Protein AF-A0A519SDZ4-F1 (afdb_monomer_lite)

Structure (mmCIF, N/CA/C/O backbone):
data_AF-A0A519SDZ4-F1
#
_entry.id   AF-A0A519SDZ4-F1
#
loop_
_atom_site.group_PDB
_atom_site.id
_atom_site.type_symbol
_atom_site.label_atom_id
_atom_site.label_alt_id
_atom_site.label_comp_id
_atom_site.label_asym_id
_atom_site.label_entity_id
_atom_site.label_seq_id
_atom_site.pdbx_PDB_ins_code
_atom_site.Cartn_x
_atom_site.Cartn_y
_atom_site.Cartn_z
_atom_site.occupancy
_atom_site.B_iso_or_equiv
_atom_site.auth_seq_id
_atom_site.auth_comp_id
_atom_site.auth_asym_id
_atom_site.auth_atom_id
_atom_site.pdbx_PDB_model_num
ATOM 1 N N . MET A 1 1 ? -27.464 60.413 14.865 1.00 46.25 1 MET A N 1
ATOM 2 C CA . MET A 1 1 ? -26.965 59.022 14.779 1.00 46.25 1 MET A CA 1
ATOM 3 C C . MET A 1 1 ? -25.864 58.866 15.819 1.00 46.25 1 MET A C 1
ATOM 5 O O . MET A 1 1 ? -24.982 59.711 15.874 1.00 46.25 1 MET A O 1
ATOM 9 N N . ARG A 1 2 ? -26.044 57.923 16.750 1.00 45.88 2 ARG A N 1
ATOM 10 C CA . ARG A 1 2 ? -25.374 57.853 18.060 1.00 45.88 2 ARG A CA 1
ATOM 11 C C . ARG A 1 2 ? -24.016 57.151 17.938 1.00 45.88 2 ARG A C 1
ATOM 13 O O . ARG A 1 2 ? -23.969 56.011 17.494 1.00 45.88 2 ARG A O 1
ATOM 20 N N . PHE A 1 3 ? -22.953 57.829 18.365 1.00 43.94 3 PHE A N 1
ATOM 21 C CA . PHE A 1 3 ? -21.648 57.239 18.655 1.00 43.94 3 PHE A CA 1
ATOM 22 C C . PHE A 1 3 ? -21.697 56.633 20.061 1.00 43.94 3 PHE A C 1
ATOM 24 O O . PHE A 1 3 ? -21.818 57.368 21.041 1.00 43.94 3 PHE A O 1
ATOM 31 N N . SER A 1 4 ? -21.623 55.306 20.166 1.00 58.94 4 SER A N 1
ATOM 32 C CA . SER A 1 4 ? -21.352 54.633 21.437 1.00 58.94 4 SER A CA 1
ATOM 33 C C . SER A 1 4 ? -19.846 54.449 21.588 1.00 58.94 4 SER A C 1
ATOM 35 O O . SER A 1 4 ? -19.250 53.565 20.981 1.00 58.94 4 SER A O 1
ATOM 37 N N . LEU A 1 5 ? -19.257 55.312 22.418 1.00 54.09 5 LEU A N 1
ATOM 38 C CA . LEU A 1 5 ? -18.118 54.965 23.261 1.00 54.09 5 LEU A CA 1
ATOM 39 C C . LEU A 1 5 ? -18.528 53.823 24.204 1.00 54.09 5 LEU A C 1
ATOM 41 O O . LEU A 1 5 ? -19.688 53.780 24.599 1.00 54.09 5 LEU A O 1
ATOM 45 N N . LEU A 1 6 ? -17.584 52.956 24.573 1.00 52.31 6 LEU A N 1
ATOM 46 C CA . LEU A 1 6 ? -17.356 52.369 25.908 1.00 52.31 6 LEU A CA 1
ATOM 47 C C . LEU A 1 6 ? -16.172 51.391 25.729 1.00 52.31 6 LEU A C 1
ATOM 49 O O . LEU A 1 6 ? -16.251 50.495 24.898 1.00 52.31 6 LEU A O 1
ATOM 53 N N . SER A 1 7 ? -14.988 51.710 26.268 1.00 45.44 7 SER A N 1
ATOM 54 C CA . SER A 1 7 ? -14.426 51.080 27.486 1.00 45.44 7 SER A CA 1
ATOM 55 C C . SER A 1 7 ? -14.004 49.619 27.212 1.00 45.44 7 SER A C 1
ATOM 57 O O . SER A 1 7 ? -14.781 48.842 26.687 1.00 45.44 7 SER A O 1
ATOM 59 N N . LEU A 1 8 ? -12.788 49.140 27.461 1.00 51.31 8 LEU A N 1
ATOM 60 C CA . LEU A 1 8 ? -12.035 49.079 28.715 1.00 51.31 8 LEU A CA 1
ATOM 61 C C . LEU A 1 8 ? -10.555 48.853 28.329 1.00 51.31 8 LEU A C 1
ATOM 63 O O . LEU A 1 8 ? -10.216 47.875 27.671 1.00 51.31 8 LEU A O 1
ATOM 67 N N . THR A 1 9 ? -9.679 49.838 28.477 1.00 50.75 9 THR A N 1
ATOM 68 C CA . THR A 1 9 ? -8.690 49.952 29.565 1.00 50.75 9 THR A CA 1
ATOM 69 C C . THR A 1 9 ? -8.495 48.717 30.469 1.00 50.75 9 THR A C 1
ATOM 71 O O . THR A 1 9 ? -9.415 48.197 31.086 1.00 50.75 9 THR A O 1
ATOM 74 N N . THR A 1 10 ? -7.225 48.327 30.586 1.00 47.94 10 THR A N 1
ATOM 75 C CA . THR A 1 10 ? -6.594 47.851 31.823 1.00 47.94 10 THR A CA 1
ATOM 76 C C . THR A 1 10 ? -7.103 46.539 32.429 1.00 47.94 10 THR A C 1
ATOM 78 O O . THR A 1 10 ? -8.046 46.486 33.209 1.00 47.94 10 THR A O 1
ATOM 81 N N . SER A 1 11 ? -6.326 45.478 32.237 1.00 51.16 11 SER A N 1
ATOM 82 C CA . SER A 1 11 ? -6.109 44.496 33.304 1.00 51.16 11 SER A CA 1
ATOM 83 C C . SER A 1 11 ? -4.631 44.154 33.341 1.00 51.16 11 SER A C 1
ATOM 85 O O . SER A 1 11 ? -4.134 43.252 32.675 1.00 51.16 11 SER A O 1
ATOM 87 N N . ALA A 1 12 ? -3.927 44.990 34.095 1.00 45.88 12 ALA A N 1
ATOM 88 C CA . ALA A 1 12 ? -2.626 44.679 34.631 1.00 45.88 12 ALA A CA 1
ATOM 89 C C . ALA A 1 12 ? -2.735 43.492 35.608 1.00 45.88 12 ALA A C 1
ATOM 91 O O . ALA A 1 12 ? -3.755 43.302 36.266 1.00 45.88 12 ALA A O 1
ATOM 92 N N . LEU A 1 13 ? -1.606 42.810 35.781 1.00 53.00 13 LEU A N 1
ATOM 93 C CA . LEU A 1 13 ? -1.158 42.31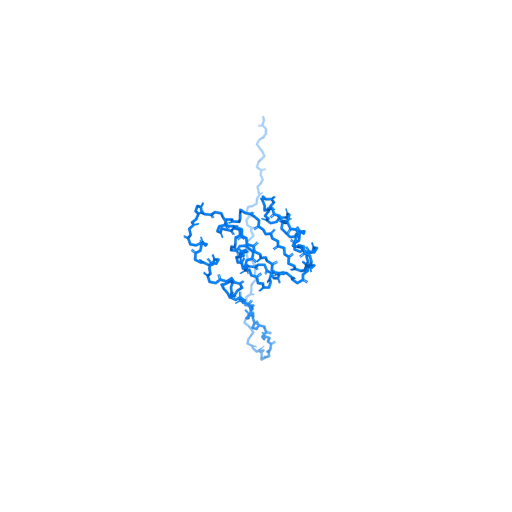9 37.082 1.00 53.00 13 LEU A CA 1
ATOM 94 C C . LEU A 1 13 ? -1.927 41.133 37.692 1.00 53.00 13 LEU A C 1
ATOM 96 O O . LEU A 1 13 ? -2.794 41.276 38.549 1.00 53.00 13 LEU A O 1
ATOM 100 N N . SER A 1 14 ? -1.506 39.925 37.328 1.00 46.91 14 SER A N 1
ATOM 101 C CA . SER A 1 14 ? -1.729 38.686 38.086 1.00 46.91 14 SER A CA 1
ATOM 102 C C . SER A 1 14 ? -0.781 37.626 37.514 1.00 46.91 14 SER A C 1
ATOM 104 O O . SER A 1 14 ? -0.832 37.370 36.324 1.00 46.91 14 SER A O 1
ATOM 106 N N . ARG A 1 15 ? 0.139 36.976 38.225 1.00 52.91 15 ARG A N 1
ATOM 107 C CA . ARG A 1 15 ? 0.387 36.818 39.657 1.00 52.91 15 ARG A CA 1
ATOM 108 C C . ARG A 1 15 ? 1.881 36.531 39.842 1.00 52.91 15 ARG A C 1
ATOM 110 O O . ARG A 1 15 ? 2.467 35.774 39.081 1.00 52.91 15 ARG A O 1
ATOM 117 N N . ALA A 1 16 ? 2.445 37.175 40.857 1.00 44.72 16 ALA A N 1
ATOM 118 C CA . ALA A 1 16 ? 3.321 36.599 41.870 1.00 44.72 16 ALA A CA 1
ATOM 119 C C . ALA A 1 16 ? 4.093 35.310 41.514 1.00 44.72 16 ALA A C 1
ATOM 121 O O . ALA A 1 16 ? 3.518 34.238 41.358 1.00 44.72 16 ALA A O 1
ATOM 122 N N . ALA A 1 17 ? 5.418 35.448 41.512 1.00 46.47 17 ALA A N 1
ATOM 123 C CA . ALA A 1 17 ? 6.336 34.646 42.315 1.00 46.47 17 ALA A CA 1
ATOM 124 C C . ALA A 1 17 ? 5.821 33.280 42.803 1.00 46.47 17 ALA A C 1
ATOM 126 O O . ALA A 1 17 ? 5.025 33.208 43.738 1.00 46.47 17 ALA A O 1
ATOM 127 N N . GLN A 1 18 ? 6.424 32.207 42.297 1.00 51.53 18 GLN A N 1
ATOM 128 C CA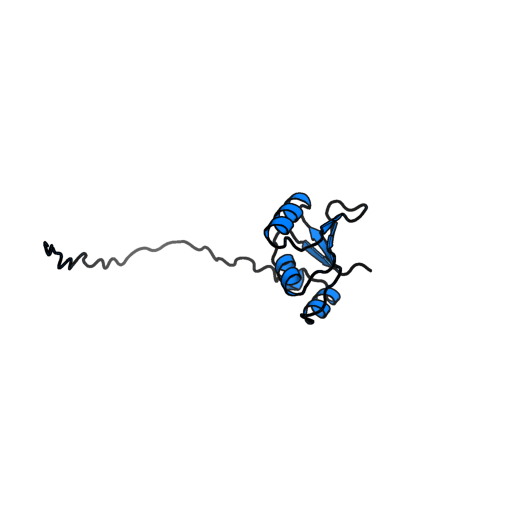 . GLN A 1 18 ? 6.633 31.016 43.113 1.00 51.53 18 GLN A CA 1
ATOM 129 C C . GLN A 1 18 ? 7.939 30.333 42.713 1.00 51.53 18 GLN A C 1
ATOM 131 O O . GLN A 1 18 ? 8.004 29.447 41.868 1.00 51.53 18 GLN A O 1
ATOM 136 N N . LEU A 1 19 ? 9.004 30.818 43.353 1.00 48.47 19 LEU A N 1
ATOM 137 C CA . LEU A 1 19 ? 10.197 30.041 43.643 1.00 48.47 19 LEU A CA 1
ATOM 138 C C . LEU A 1 19 ? 9.782 28.936 44.621 1.00 48.47 19 LEU A C 1
ATOM 140 O O . LEU A 1 19 ? 9.405 29.228 45.753 1.00 48.47 19 LEU A O 1
ATOM 144 N N . ALA A 1 20 ? 9.861 27.684 44.194 1.00 46.38 20 ALA A N 1
ATOM 145 C CA . ALA A 1 20 ? 9.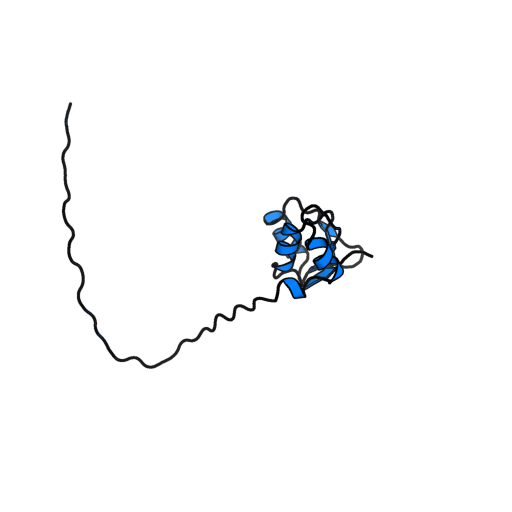895 26.546 45.098 1.00 46.38 20 ALA A CA 1
ATOM 146 C C . ALA A 1 20 ? 10.898 25.539 44.539 1.00 46.38 20 ALA A C 1
ATOM 148 O O . ALA A 1 20 ? 10.632 24.802 43.593 1.00 46.38 20 ALA A O 1
ATOM 149 N N . ALA A 1 21 ? 12.093 25.583 45.116 1.00 47.72 21 ALA A N 1
ATOM 150 C CA . ALA A 1 21 ? 13.022 24.474 45.095 1.00 47.72 21 ALA A CA 1
ATOM 151 C C . ALA A 1 21 ? 12.376 23.246 45.759 1.00 47.72 21 ALA A C 1
ATOM 153 O O . ALA A 1 21 ? 11.653 23.384 46.745 1.00 47.72 21 ALA A O 1
ATOM 154 N N . GLY A 1 22 ? 12.716 22.057 45.265 1.00 49.28 22 GLY A N 1
ATOM 155 C CA . GLY A 1 22 ? 12.482 20.793 45.964 1.00 49.28 22 GLY A CA 1
ATOM 156 C C . GLY A 1 22 ? 11.476 19.887 45.266 1.00 49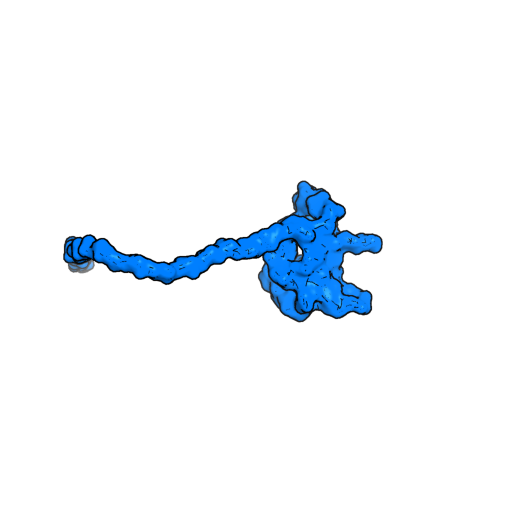.28 22 GLY A C 1
ATOM 157 O O . GLY A 1 22 ? 10.280 20.144 45.273 1.00 49.28 22 GLY A O 1
ATOM 158 N N . GLY A 1 23 ? 11.966 18.788 44.696 1.00 45.41 23 GLY A N 1
ATOM 159 C CA . GLY A 1 23 ? 11.090 17.769 44.128 1.00 45.41 23 GLY A CA 1
ATOM 160 C C . GLY A 1 23 ? 11.825 16.785 43.242 1.00 45.41 23 GLY A C 1
ATOM 161 O O . GLY A 1 23 ? 11.672 16.793 42.028 1.00 45.41 23 GLY A O 1
ATOM 162 N N . LEU A 1 24 ? 12.652 15.958 43.870 1.00 50.16 24 LEU A N 1
ATOM 163 C CA . LEU A 1 24 ? 13.122 14.692 43.325 1.00 50.16 24 LEU A CA 1
ATOM 164 C C . LEU A 1 24 ? 11.928 13.877 42.782 1.00 50.16 24 LEU A C 1
ATOM 166 O O . LEU A 1 24 ? 10.871 13.882 43.407 1.00 50.16 24 LEU A O 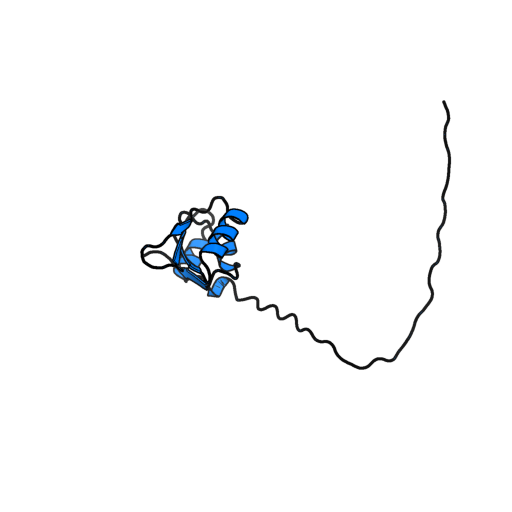1
ATOM 170 N N . LEU A 1 25 ? 12.190 13.098 41.724 1.00 48.41 25 LEU A N 1
ATOM 171 C CA . LEU A 1 25 ? 11.466 11.902 41.256 1.00 48.41 25 LEU A CA 1
ATOM 172 C C . LEU A 1 25 ? 10.614 12.026 39.974 1.00 48.41 25 LEU A C 1
ATOM 174 O O . LEU A 1 25 ? 9.524 12.579 39.952 1.00 48.41 25 LEU A O 1
ATOM 178 N N . LEU A 1 26 ? 11.112 11.296 38.966 1.00 52.03 26 LEU A N 1
ATOM 179 C CA . LEU A 1 26 ? 10.362 10.344 38.137 1.00 52.03 26 LEU A CA 1
ATOM 180 C C . LEU A 1 26 ? 9.291 10.905 37.190 1.00 52.03 26 LEU A C 1
ATOM 182 O O . LEU A 1 26 ? 8.132 11.018 37.560 1.00 52.03 26 LEU A O 1
ATOM 186 N N . ALA A 1 27 ? 9.649 11.044 35.909 1.00 49.44 27 ALA A N 1
ATOM 187 C CA . ALA A 1 27 ? 8.839 10.488 34.816 1.00 49.44 27 ALA A CA 1
ATOM 188 C C . ALA A 1 27 ? 9.577 10.604 33.472 1.00 49.44 27 ALA A C 1
ATOM 190 O O . ALA A 1 27 ? 9.484 11.612 32.774 1.00 49.44 27 ALA A O 1
ATOM 191 N N . LEU A 1 28 ? 10.260 9.528 33.067 1.00 57.72 28 LEU A N 1
ATOM 192 C CA . LEU A 1 28 ? 10.366 9.231 31.639 1.00 57.72 28 LEU A CA 1
ATOM 193 C C . LEU A 1 28 ? 8.929 9.070 31.104 1.00 57.72 28 LEU A C 1
ATOM 195 O O . LEU A 1 28 ? 8.109 8.397 31.728 1.00 57.72 28 LEU A O 1
ATOM 199 N N . PRO A 1 29 ? 8.641 9.600 29.911 1.00 50.28 29 PRO A N 1
ATOM 200 C CA . PRO A 1 29 ? 8.627 8.661 28.812 1.00 50.28 29 PRO A CA 1
ATOM 201 C C . PRO A 1 29 ? 9.566 9.153 27.728 1.00 50.28 29 PRO A C 1
ATOM 203 O O . PRO A 1 29 ? 9.339 10.163 27.060 1.00 50.28 29 PRO A O 1
ATOM 206 N N . LEU A 1 30 ? 10.617 8.363 27.545 1.00 49.75 30 LEU A N 1
ATOM 207 C CA . LEU A 1 30 ? 11.343 8.244 26.302 1.00 49.75 30 LEU A CA 1
ATOM 208 C C . LEU A 1 30 ? 10.304 8.045 25.189 1.00 49.75 30 LEU A C 1
ATOM 210 O O . LEU A 1 30 ? 9.881 6.928 24.905 1.00 49.75 30 LEU A O 1
ATOM 214 N N . ARG A 1 31 ? 9.862 9.129 24.547 1.00 48.56 31 ARG A N 1
ATOM 215 C CA . ARG A 1 31 ? 9.171 9.062 23.259 1.00 48.56 31 ARG A CA 1
ATOM 216 C C . ARG A 1 31 ? 10.214 8.761 22.186 1.00 48.56 31 ARG A C 1
ATOM 218 O O . ARG A 1 31 ? 10.333 9.483 21.205 1.00 48.56 31 ARG A O 1
ATOM 225 N N . ALA A 1 32 ? 10.938 7.654 22.357 1.00 45.28 32 ALA A N 1
ATOM 226 C CA . ALA A 1 32 ? 11.445 6.883 21.240 1.00 45.28 32 ALA A CA 1
ATOM 227 C C . ALA A 1 32 ? 10.211 6.273 20.568 1.00 45.28 32 ALA A C 1
ATOM 229 O O . ALA A 1 32 ? 9.938 5.080 20.669 1.00 45.28 32 ALA A O 1
ATOM 230 N N . GLN A 1 33 ? 9.398 7.141 19.954 1.00 48.41 33 GLN A N 1
ATOM 231 C CA . GLN A 1 33 ? 8.451 6.711 18.955 1.00 48.41 33 GLN A CA 1
ATOM 232 C C . GLN A 1 33 ? 9.315 6.036 17.919 1.00 48.41 33 GLN A C 1
ATOM 234 O O . GLN A 1 33 ? 10.174 6.663 17.302 1.00 48.41 33 GLN A O 1
ATOM 239 N N . THR A 1 34 ? 9.162 4.724 17.876 1.00 45.59 34 THR A N 1
ATOM 240 C CA . THR A 1 34 ? 9.774 3.817 16.937 1.00 45.59 34 THR A CA 1
ATOM 241 C C . THR A 1 34 ? 9.441 4.368 15.562 1.00 45.59 34 THR A C 1
ATOM 243 O O . THR A 1 34 ? 8.383 4.090 15.004 1.00 45.59 34 THR A O 1
ATOM 246 N N . GLN A 1 35 ? 10.315 5.226 15.039 1.00 46.97 35 GLN A N 1
ATOM 247 C CA . GLN A 1 35 ? 10.343 5.579 13.639 1.00 46.97 35 GLN A CA 1
ATOM 248 C C . GLN A 1 35 ? 10.811 4.302 12.961 1.00 46.97 35 GLN A C 1
ATOM 250 O O . GLN A 1 35 ? 11.993 4.137 12.672 1.00 46.97 35 GLN A O 1
ATOM 255 N N . VAL A 1 36 ? 9.882 3.345 12.842 1.00 50.12 36 VAL A N 1
ATOM 256 C CA . VAL A 1 36 ? 10.017 2.170 11.997 1.00 50.12 36 VAL A CA 1
ATOM 257 C C . VAL A 1 36 ? 10.450 2.755 10.676 1.00 50.12 36 VAL A C 1
ATOM 259 O O . VAL A 1 36 ? 9.714 3.540 10.077 1.00 50.12 36 VAL A O 1
ATOM 262 N N . HIS A 1 37 ? 11.715 2.516 10.352 1.00 53.19 37 HIS A N 1
ATOM 263 C CA . HIS A 1 37 ? 12.411 3.189 9.282 1.00 53.19 37 HIS A CA 1
ATOM 264 C C . HIS A 1 37 ? 11.568 2.953 8.033 1.00 53.19 37 HIS A C 1
ATOM 266 O O . HIS A 1 37 ? 11.434 1.823 7.578 1.00 53.19 37 HIS A O 1
ATOM 272 N N . VAL A 1 38 ? 10.893 3.998 7.551 1.00 55.88 38 VAL A N 1
ATOM 273 C CA . VAL A 1 38 ? 9.893 3.903 6.475 1.00 55.88 38 VAL A CA 1
ATOM 274 C C . VAL A 1 38 ? 10.505 3.218 5.244 1.00 55.88 38 VAL A C 1
ATOM 276 O O . VAL A 1 38 ? 9.828 2.494 4.526 1.00 55.88 38 VAL A O 1
ATOM 279 N N . ALA A 1 39 ? 11.818 3.363 5.059 1.00 59.06 39 ALA A N 1
ATOM 280 C CA . ALA A 1 39 ? 12.569 2.717 3.993 1.00 59.06 39 ALA A CA 1
ATOM 281 C C . ALA A 1 39 ? 12.799 1.198 4.164 1.00 59.06 39 ALA A C 1
ATOM 283 O O . ALA A 1 39 ? 13.068 0.546 3.165 1.00 59.06 39 ALA A O 1
ATOM 284 N N . ASP A 1 40 ? 12.671 0.618 5.363 1.00 66.81 40 ASP A N 1
ATOM 285 C CA . ASP A 1 40 ? 12.930 -0.817 5.610 1.00 66.81 40 ASP A CA 1
ATOM 286 C C . ASP A 1 40 ? 11.796 -1.716 5.089 1.00 66.81 40 ASP A C 1
ATOM 288 O O . ASP A 1 40 ? 12.000 -2.861 4.704 1.00 66.81 40 ASP A O 1
ATOM 292 N N . LYS A 1 41 ? 10.581 -1.164 4.992 1.00 74.06 41 LYS A N 1
ATOM 293 C CA . LYS A 1 41 ? 9.401 -1.885 4.489 1.00 74.06 41 LYS A CA 1
ATOM 294 C C . LYS A 1 41 ? 9.345 -1.986 2.964 1.00 74.06 41 LYS A C 1
ATOM 296 O O . LYS A 1 41 ? 8.455 -2.652 2.438 1.00 74.06 41 LYS A O 1
ATOM 301 N N . LEU A 1 42 ? 10.216 -1.267 2.255 1.00 76.94 42 LEU A N 1
ATOM 302 C CA . LEU A 1 42 ? 10.217 -1.182 0.798 1.00 76.94 42 LEU A CA 1
ATOM 303 C C . LEU A 1 42 ? 11.277 -2.115 0.217 1.00 76.94 42 LEU A C 1
ATOM 305 O O . LEU A 1 42 ? 12.454 -2.013 0.557 1.00 76.94 42 LEU A O 1
ATOM 309 N N . ALA A 1 43 ? 10.891 -2.956 -0.739 1.00 77.56 43 ALA A N 1
ATOM 310 C CA . ALA A 1 43 ? 11.858 -3.709 -1.520 1.00 77.56 43 ALA A CA 1
ATOM 311 C C . ALA A 1 43 ? 12.788 -2.759 -2.319 1.00 77.56 43 ALA A C 1
ATOM 313 O O . ALA A 1 43 ? 12.342 -1.704 -2.794 1.00 77.56 43 ALA A O 1
ATOM 314 N N . PRO A 1 44 ? 14.068 -3.123 -2.546 1.00 68.19 44 PRO A N 1
ATOM 315 C CA . PRO A 1 44 ? 15.045 -2.255 -3.216 1.00 68.19 44 PRO A CA 1
ATOM 316 C C . PRO A 1 44 ? 14.612 -1.793 -4.617 1.00 68.19 44 PRO A C 1
ATOM 318 O O . PRO A 1 44 ? 14.862 -0.649 -5.009 1.00 68.19 44 PRO A O 1
ATOM 321 N N . GLY A 1 45 ? 13.925 -2.666 -5.364 1.00 72.75 45 GLY A N 1
ATOM 322 C CA . GLY A 1 45 ? 13.383 -2.344 -6.688 1.00 72.75 45 GLY A CA 1
ATOM 323 C C . GLY A 1 45 ? 12.310 -1.253 -6.628 1.00 72.75 45 GLY A C 1
ATOM 324 O O . GLY A 1 45 ? 12.344 -0.302 -7.409 1.00 72.75 45 GLY A O 1
ATOM 325 N N . VAL A 1 46 ? 11.437 -1.320 -5.618 1.00 74.94 46 VAL A N 1
ATOM 326 C CA . VAL A 1 46 ? 10.391 -0.320 -5.367 1.00 74.94 46 VAL A CA 1
ATOM 327 C C . VAL A 1 46 ? 11.012 1.022 -4.972 1.00 74.94 46 VAL A C 1
ATOM 329 O O . VAL A 1 46 ? 10.652 2.059 -5.528 1.00 74.94 46 VAL A O 1
ATOM 332 N N . ALA A 1 47 ? 11.980 1.020 -4.050 1.00 72.94 47 ALA A N 1
ATOM 333 C CA . ALA A 1 47 ? 12.666 2.235 -3.605 1.00 72.94 47 ALA A CA 1
ATOM 334 C C . ALA A 1 47 ? 13.412 2.940 -4.753 1.00 72.94 47 ALA A C 1
ATOM 336 O O . ALA A 1 47 ? 13.476 4.169 -4.793 1.00 72.94 47 ALA A O 1
ATOM 337 N N . THR A 1 48 ? 13.942 2.175 -5.710 1.00 74.69 48 THR A N 1
ATOM 338 C CA . THR A 1 48 ? 14.611 2.713 -6.902 1.00 74.69 48 THR A CA 1
ATOM 339 C C . THR A 1 48 ? 13.615 3.383 -7.849 1.00 74.69 48 THR A C 1
ATOM 341 O O . THR A 1 48 ? 13.870 4.495 -8.311 1.00 74.69 48 THR A O 1
ATOM 344 N N . GLN A 1 49 ? 12.448 2.775 -8.084 1.00 70.56 49 GLN A N 1
ATOM 345 C CA . GLN A 1 49 ? 11.393 3.394 -8.894 1.00 70.56 49 GLN A CA 1
ATOM 346 C C . GLN A 1 49 ? 10.747 4.607 -8.212 1.00 70.56 49 GLN A C 1
ATOM 348 O O . GLN A 1 49 ? 10.395 5.569 -8.890 1.00 70.56 49 GLN A O 1
ATOM 353 N N . ALA A 1 50 ? 10.659 4.617 -6.879 1.00 70.06 50 ALA A N 1
ATOM 354 C CA . ALA A 1 50 ? 10.145 5.749 -6.104 1.00 70.06 50 ALA A CA 1
ATOM 355 C C . ALA A 1 50 ? 10.960 7.041 -6.293 1.00 70.06 50 ALA A C 1
ATOM 357 O O . ALA A 1 50 ? 10.442 8.136 -6.084 1.00 70.06 50 ALA A O 1
ATOM 358 N N . ARG A 1 51 ? 12.231 6.929 -6.704 1.00 72.69 51 ARG A N 1
ATOM 359 C CA . ARG A 1 51 ? 13.091 8.082 -7.017 1.00 72.69 51 ARG A CA 1
ATOM 360 C C . ARG A 1 51 ? 12.687 8.792 -8.311 1.00 72.69 51 ARG A C 1
ATOM 362 O O . ARG A 1 51 ? 13.136 9.912 -8.535 1.00 72.69 51 ARG A O 1
ATOM 369 N N . HIS A 1 52 ? 11.838 8.181 -9.140 1.00 74.31 52 HIS A N 1
ATOM 370 C CA . HIS A 1 52 ? 11.280 8.799 -10.340 1.00 74.31 52 HIS A CA 1
ATOM 371 C C . HIS A 1 52 ? 9.878 9.367 -10.054 1.00 74.31 52 HIS A C 1
ATOM 373 O O . HIS A 1 52 ? 8.901 8.619 -10.048 1.00 74.31 52 HIS A O 1
ATOM 379 N N . PRO A 1 53 ? 9.728 10.693 -9.874 1.00 65.25 53 PRO A N 1
ATOM 380 C CA . PRO A 1 53 ? 8.470 11.299 -9.426 1.00 65.25 53 PRO A CA 1
ATOM 381 C C . PRO A 1 53 ? 7.316 11.177 -10.435 1.00 65.25 53 PRO A C 1
ATOM 383 O O . PRO A 1 53 ? 6.155 11.250 -10.042 1.00 65.25 53 PRO A O 1
ATOM 386 N N . ALA A 1 54 ? 7.620 10.975 -11.720 1.00 68.56 54 ALA A N 1
ATOM 387 C CA . ALA A 1 54 ? 6.625 10.797 -12.780 1.00 68.56 54 ALA A CA 1
ATOM 388 C C . ALA A 1 54 ? 6.251 9.323 -13.043 1.00 68.56 54 ALA A C 1
ATOM 390 O O . ALA A 1 54 ? 5.350 9.055 -13.837 1.00 68.56 54 ALA A O 1
ATOM 391 N N . ALA A 1 55 ? 6.936 8.363 -12.415 1.00 71.88 55 ALA A N 1
ATOM 392 C CA . ALA A 1 55 ? 6.672 6.946 -12.625 1.00 71.88 55 ALA A CA 1
ATOM 393 C C . ALA A 1 55 ? 5.519 6.470 -11.730 1.00 71.88 55 ALA A C 1
ATOM 395 O O . ALA A 1 55 ? 5.488 6.739 -10.529 1.00 71.88 55 ALA A O 1
ATOM 396 N N . THR A 1 56 ? 4.580 5.728 -12.318 1.00 79.81 56 THR A N 1
ATOM 397 C CA . THR A 1 56 ? 3.586 4.962 -11.562 1.00 79.81 56 THR A CA 1
ATOM 398 C C . THR A 1 56 ? 3.906 3.485 -11.663 1.00 79.81 56 THR A C 1
ATOM 400 O O . THR A 1 56 ? 4.057 2.972 -12.771 1.00 79.81 56 THR A O 1
ATOM 403 N N . VAL A 1 57 ? 3.963 2.803 -10.526 1.00 83.19 57 VAL A N 1
ATOM 404 C CA . VAL A 1 57 ? 4.370 1.399 -10.439 1.00 83.19 57 VAL A CA 1
ATOM 405 C C . VAL A 1 57 ? 3.250 0.532 -9.895 1.00 83.19 57 VAL A C 1
ATOM 407 O O . VAL A 1 57 ? 2.450 0.972 -9.070 1.00 83.19 57 VAL A O 1
ATOM 410 N N . ALA A 1 58 ? 3.167 -0.703 -10.377 1.00 84.56 58 ALA A N 1
ATOM 411 C CA . ALA A 1 58 ? 2.392 -1.721 -9.688 1.00 84.56 58 ALA A CA 1
ATOM 412 C C . ALA A 1 58 ? 3.230 -2.237 -8.515 1.00 84.56 58 ALA A C 1
ATOM 414 O O . ALA A 1 58 ? 4.419 -2.496 -8.682 1.00 84.56 58 ALA A O 1
ATOM 415 N N . VAL A 1 59 ? 2.629 -2.361 -7.335 1.00 86.38 59 VAL A N 1
ATOM 416 C CA . VAL A 1 59 ? 3.289 -2.908 -6.144 1.00 86.38 59 VAL A CA 1
ATOM 417 C C . VAL A 1 59 ? 2.378 -3.903 -5.452 1.00 86.38 59 VAL A C 1
ATOM 419 O O . VAL A 1 59 ? 1.156 -3.772 -5.457 1.00 86.38 59 VAL A O 1
ATOM 422 N N . ARG A 1 60 ? 2.974 -4.904 -4.823 1.00 88.50 60 ARG A N 1
ATOM 423 C CA . ARG A 1 60 ? 2.297 -5.815 -3.912 1.00 88.50 60 ARG A CA 1
ATOM 424 C C . ARG A 1 60 ? 2.566 -5.361 -2.495 1.00 88.50 60 ARG A C 1
ATOM 426 O O . ARG A 1 60 ? 3.709 -5.137 -2.118 1.00 88.50 60 ARG A O 1
ATOM 433 N N . VAL A 1 61 ? 1.514 -5.250 -1.705 1.00 88.06 61 VAL A N 1
ATOM 434 C CA . VAL A 1 61 ? 1.596 -4.835 -0.312 1.00 88.06 61 VAL A CA 1
ATOM 435 C C . VAL A 1 61 ? 1.096 -5.964 0.562 1.00 88.06 61 VAL A C 1
ATOM 437 O O . VAL A 1 61 ? -0.034 -6.430 0.412 1.00 88.06 61 VAL A O 1
ATOM 440 N N . GLN A 1 62 ? 1.947 -6.394 1.481 1.00 88.62 62 GLN A N 1
ATOM 441 C CA . GLN A 1 62 ? 1.562 -7.261 2.575 1.00 88.62 62 GLN A CA 1
ATOM 442 C C . GLN A 1 62 ? 1.124 -6.402 3.756 1.00 88.62 62 GLN A C 1
ATOM 444 O O . GLN A 1 62 ? 1.837 -5.492 4.189 1.00 88.62 62 GLN A O 1
ATOM 449 N N . VAL A 1 63 ? -0.061 -6.702 4.273 1.00 88.56 63 VAL A N 1
ATOM 450 C CA . VAL A 1 63 ? -0.695 -5.944 5.348 1.00 88.56 63 VAL A CA 1
ATOM 451 C C . VAL A 1 63 ? -1.077 -6.857 6.503 1.00 88.56 63 VAL A C 1
ATOM 453 O O . VAL A 1 63 ? -1.439 -8.016 6.302 1.00 88.56 63 VAL A O 1
ATOM 456 N N . ARG A 1 64 ? -1.056 -6.318 7.724 1.00 85.62 64 ARG A N 1
ATOM 457 C CA . ARG A 1 64 ? -1.502 -7.046 8.926 1.00 85.62 64 ARG A CA 1
ATOM 458 C C . ARG A 1 64 ? -2.982 -7.403 8.847 1.00 85.62 64 ARG A C 1
ATOM 460 O O . ARG A 1 64 ? -3.376 -8.520 9.176 1.00 85.62 64 ARG A O 1
ATOM 467 N N . ASP A 1 65 ? -3.776 -6.443 8.381 1.00 85.25 65 ASP A N 1
ATOM 468 C CA . ASP A 1 65 ? -5.223 -6.543 8.241 1.00 85.25 65 ASP A CA 1
ATOM 469 C C . ASP A 1 65 ? -5.666 -5.877 6.931 1.00 85.25 65 ASP A C 1
ATOM 471 O O . ASP A 1 65 ? -5.491 -4.671 6.726 1.00 85.25 65 ASP A O 1
ATOM 475 N N . ALA A 1 66 ? -6.230 -6.677 6.026 1.00 84.88 66 ALA A N 1
ATOM 476 C CA . ALA A 1 66 ? -6.661 -6.211 4.714 1.00 84.88 66 ALA A CA 1
ATOM 477 C C . ALA A 1 66 ? -7.919 -5.334 4.762 1.00 84.88 66 ALA A C 1
ATOM 479 O O . ALA A 1 66 ? -8.058 -4.437 3.929 1.00 84.88 66 ALA A O 1
ATOM 480 N N . ALA A 1 67 ? -8.824 -5.552 5.720 1.00 85.25 67 ALA A N 1
ATOM 481 C CA . ALA A 1 67 ? -10.032 -4.747 5.857 1.00 85.25 67 ALA A CA 1
ATOM 482 C C . ALA A 1 67 ? -9.686 -3.353 6.393 1.00 85.25 67 ALA A C 1
ATOM 484 O O . ALA A 1 67 ? -10.075 -2.349 5.789 1.00 85.25 67 ALA A O 1
ATOM 485 N N . ALA A 1 68 ? -8.870 -3.293 7.449 1.00 86.06 68 ALA A N 1
ATOM 486 C CA . ALA A 1 68 ? -8.381 -2.035 8.004 1.00 86.06 68 ALA A CA 1
ATOM 487 C C . ALA A 1 68 ? -7.553 -1.254 6.972 1.00 86.06 68 ALA A C 1
ATOM 489 O O . ALA A 1 68 ? -7.732 -0.046 6.812 1.00 86.06 68 ALA A O 1
ATOM 490 N N . PHE A 1 69 ? -6.691 -1.941 6.210 1.00 87.12 69 PHE A N 1
ATOM 491 C CA . PHE A 1 69 ? -5.911 -1.293 5.157 1.00 87.12 69 PHE A CA 1
ATOM 492 C C . PHE A 1 69 ? -6.799 -0.729 4.048 1.00 87.12 69 PHE A C 1
ATOM 494 O O . PHE A 1 69 ? -6.570 0.389 3.601 1.00 87.12 69 PHE A O 1
ATOM 501 N N . ARG A 1 70 ? -7.834 -1.458 3.615 1.00 84.50 70 ARG A N 1
ATOM 502 C CA . ARG A 1 70 ? -8.776 -0.965 2.598 1.00 84.50 70 ARG A CA 1
ATOM 503 C C . ARG A 1 70 ? -9.513 0.290 3.056 1.00 84.50 70 ARG A C 1
ATOM 505 O O . ARG A 1 70 ? -9.644 1.226 2.272 1.00 84.50 70 ARG A O 1
ATOM 512 N N . GLN A 1 71 ? -9.953 0.328 4.312 1.00 86.62 71 GLN A N 1
ATOM 513 C CA . GLN A 1 71 ? -10.584 1.516 4.892 1.00 86.62 71 GLN A CA 1
ATOM 514 C C . GLN A 1 71 ? -9.610 2.696 4.959 1.00 86.62 71 GLN A C 1
ATOM 516 O O . GLN A 1 71 ? -9.952 3.800 4.540 1.00 86.62 71 GLN A O 1
ATOM 521 N N . TRP A 1 72 ? -8.383 2.458 5.424 1.00 87.25 72 TRP A N 1
ATOM 522 C CA . TRP A 1 72 ? -7.330 3.471 5.463 1.00 87.25 72 TRP A CA 1
ATOM 523 C C . TRP A 1 72 ? -6.981 3.991 4.060 1.00 87.25 72 TRP A C 1
ATOM 525 O O . TRP A 1 72 ? -6.904 5.201 3.858 1.00 87.25 72 TRP A O 1
ATOM 535 N N . ALA A 1 73 ? -6.835 3.101 3.075 1.00 85.44 73 ALA A N 1
ATOM 536 C CA . ALA A 1 73 ? -6.507 3.452 1.696 1.00 85.44 73 ALA A CA 1
ATOM 537 C C . ALA A 1 73 ? -7.612 4.307 1.065 1.00 85.44 73 ALA A C 1
ATOM 539 O O . ALA A 1 73 ? -7.315 5.332 0.460 1.00 85.44 73 ALA A O 1
ATOM 540 N N . ALA A 1 74 ? -8.883 3.956 1.287 1.00 85.00 74 ALA A N 1
ATOM 541 C CA . ALA A 1 74 ? -10.015 4.752 0.817 1.00 85.00 74 ALA A CA 1
ATOM 542 C C . ALA A 1 74 ? -10.024 6.183 1.395 1.00 85.00 74 ALA A C 1
ATOM 544 O O . ALA A 1 74 ? -10.451 7.109 0.711 1.00 85.00 74 ALA A O 1
ATOM 545 N N . GLN A 1 75 ? -9.540 6.374 2.627 1.00 84.25 75 GLN A N 1
ATOM 546 C CA . GLN A 1 75 ? -9.495 7.683 3.290 1.00 84.25 75 GLN A CA 1
ATOM 547 C C . GLN A 1 75 ? -8.258 8.508 2.910 1.00 84.25 75 GLN A C 1
ATOM 549 O O . GLN A 1 75 ? -8.367 9.702 2.652 1.00 84.25 75 GLN A O 1
ATOM 554 N N . GLN A 1 76 ? -7.076 7.888 2.901 1.00 79.88 76 GLN A N 1
ATOM 555 C CA . GLN A 1 76 ? -5.793 8.583 2.727 1.00 79.88 76 GLN A CA 1
ATOM 556 C C . GLN A 1 76 ? -5.365 8.688 1.264 1.00 79.88 76 GLN A C 1
ATOM 558 O O . GLN A 1 76 ? -4.667 9.619 0.875 1.00 79.88 76 GLN A O 1
ATOM 563 N N . THR A 1 77 ? -5.755 7.715 0.442 1.00 76.56 77 THR A N 1
ATO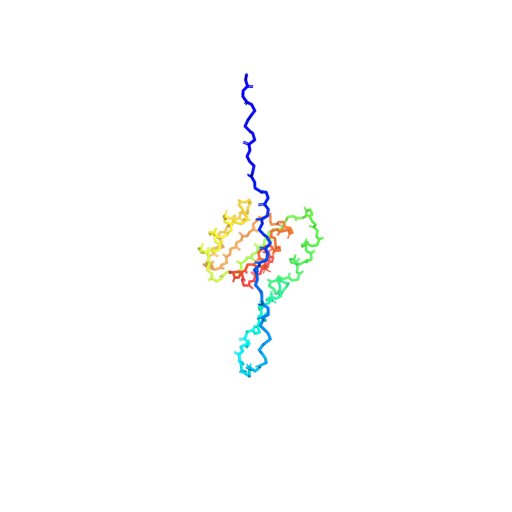M 564 C CA . THR A 1 77 ? -5.337 7.609 -0.960 1.00 76.56 77 THR A CA 1
ATOM 565 C C . THR A 1 77 ? -6.509 7.161 -1.846 1.00 76.56 77 THR A C 1
ATOM 567 O O . THR A 1 77 ? -6.460 6.098 -2.459 1.00 76.56 77 THR A O 1
ATOM 570 N N . PRO A 1 78 ? -7.565 7.987 -1.984 1.00 71.25 78 PRO A N 1
ATOM 571 C CA . PRO A 1 78 ? -8.799 7.615 -2.691 1.00 71.25 78 PRO A CA 1
ATOM 572 C C . PRO A 1 78 ? -8.605 7.297 -4.184 1.00 71.25 78 PRO A C 1
ATOM 574 O O . PRO A 1 78 ? -9.421 6.603 -4.782 1.00 71.25 78 PRO A O 1
ATOM 577 N N . ALA A 1 79 ? -7.518 7.775 -4.796 1.00 76.12 79 ALA A N 1
ATOM 578 C CA . ALA A 1 79 ? -7.161 7.466 -6.183 1.00 76.12 79 ALA A CA 1
ATOM 579 C C . ALA A 1 79 ? -6.431 6.115 -6.357 1.00 76.12 79 ALA A C 1
ATOM 581 O O . ALA A 1 79 ? -6.137 5.715 -7.484 1.00 76.12 79 ALA A O 1
ATOM 582 N N . LEU A 1 80 ? -6.093 5.428 -5.263 1.00 80.81 80 LEU A N 1
ATOM 583 C CA . LEU A 1 80 ? -5.327 4.186 -5.277 1.00 80.81 80 LEU A CA 1
ATOM 584 C C . LEU A 1 80 ? -6.233 3.004 -5.635 1.00 80.81 80 LEU A C 1
ATOM 586 O O . LEU A 1 80 ? -7.219 2.723 -4.953 1.00 80.81 80 LEU A O 1
ATOM 590 N N . ARG A 1 81 ? -5.883 2.272 -6.695 1.00 81.81 81 ARG A N 1
ATOM 591 C CA . ARG A 1 81 ? -6.599 1.047 -7.064 1.00 81.81 81 ARG A CA 1
ATOM 592 C C . ARG A 1 81 ? -6.059 -0.127 -6.259 1.00 81.81 81 ARG A C 1
ATOM 594 O O . ARG A 1 81 ? -4.936 -0.565 -6.486 1.00 81.81 81 ARG A O 1
ATOM 601 N N . VAL A 1 82 ? -6.876 -0.621 -5.328 1.00 83.12 82 VAL A N 1
ATOM 602 C CA . VAL A 1 82 ? -6.553 -1.761 -4.459 1.00 83.12 82 VAL A CA 1
ATOM 603 C C . VAL A 1 82 ? -7.238 -3.025 -4.974 1.00 83.12 82 VAL A C 1
ATOM 605 O O . VAL A 1 82 ? -8.439 -3.227 -4.770 1.00 83.12 82 VAL A O 1
ATOM 608 N N . LEU A 1 83 ? -6.468 -3.901 -5.609 1.00 82.81 83 LEU A N 1
ATOM 609 C CA . LEU A 1 83 ? -6.917 -5.206 -6.078 1.00 82.81 83 LEU A CA 1
ATOM 610 C C . LEU A 1 83 ? -6.573 -6.288 -5.041 1.00 82.81 83 LEU A C 1
ATOM 612 O O . LEU A 1 83 ? -5.461 -6.306 -4.509 1.00 82.81 83 LEU A O 1
ATOM 616 N N . PRO A 1 84 ? -7.500 -7.203 -4.718 1.00 77.88 84 PRO A N 1
ATOM 617 C CA . PRO A 1 84 ? -7.160 -8.368 -3.909 1.00 77.88 84 PRO A CA 1
ATOM 618 C C . PRO A 1 84 ? -6.192 -9.277 -4.680 1.00 77.88 84 PRO A C 1
ATOM 620 O O . PRO A 1 84 ? -6.387 -9.515 -5.871 1.00 77.88 84 PRO A O 1
ATOM 623 N N . ALA A 1 85 ? -5.159 -9.802 -4.016 1.00 76.06 85 ALA A N 1
ATOM 624 C CA . ALA A 1 85 ? -4.331 -10.848 -4.607 1.00 76.06 85 ALA A CA 1
ATOM 625 C C . ALA A 1 85 ? -5.045 -12.205 -4.485 1.00 76.06 85 ALA A C 1
ATOM 627 O O . ALA A 1 85 ? -5.535 -12.569 -3.412 1.00 76.06 85 ALA A O 1
ATOM 628 N N . ALA A 1 86 ? -5.112 -12.963 -5.580 1.00 67.25 86 ALA A N 1
ATOM 629 C CA . ALA A 1 86 ? -5.721 -14.288 -5.571 1.00 67.25 86 ALA A CA 1
ATOM 630 C C . ALA A 1 86 ? -4.943 -15.227 -4.629 1.00 67.25 86 ALA A C 1
ATOM 632 O O . ALA A 1 86 ? -3.731 -15.381 -4.756 1.00 67.25 86 ALA A O 1
ATOM 633 N N . GLY A 1 87 ? -5.642 -15.840 -3.669 1.00 68.62 87 GLY A N 1
ATOM 634 C CA . GLY A 1 87 ? -5.071 -16.846 -2.765 1.00 68.62 87 GLY A CA 1
ATOM 635 C C . GLY A 1 87 ? -4.341 -16.315 -1.525 1.00 68.62 87 GLY A C 1
ATOM 636 O O . GLY A 1 87 ? -3.867 -17.122 -0.731 1.00 68.62 87 GLY A O 1
ATOM 637 N N . ALA A 1 88 ? -4.274 -14.997 -1.302 1.00 74.19 88 ALA A N 1
ATOM 638 C CA . ALA A 1 88 ? -3.590 -14.432 -0.137 1.00 74.19 88 ALA A CA 1
ATOM 639 C C . ALA A 1 88 ? -4.406 -13.316 0.532 1.00 74.19 88 ALA A C 1
ATOM 641 O O . ALA A 1 88 ? -4.382 -12.163 0.114 1.00 74.19 88 ALA A O 1
ATOM 642 N N . ALA A 1 89 ? -5.082 -13.649 1.637 1.00 78.75 89 ALA A N 1
ATOM 643 C CA . ALA A 1 89 ? -5.985 -12.738 2.354 1.00 78.75 89 ALA A CA 1
ATOM 644 C C . ALA A 1 89 ? -5.315 -11.456 2.893 1.00 78.75 89 ALA A C 1
ATOM 646 O O . ALA A 1 89 ? -5.999 -10.477 3.177 1.00 78.75 89 ALA A O 1
ATOM 647 N N . ARG A 1 90 ? -3.985 -11.462 3.045 1.00 85.06 90 ARG A N 1
ATOM 648 C CA . ARG A 1 90 ? -3.177 -10.348 3.572 1.00 85.06 90 ARG A CA 1
ATOM 649 C C . ARG A 1 90 ? -2.301 -9.668 2.523 1.00 85.06 90 ARG A C 1
ATOM 651 O O . ARG A 1 90 ? -1.516 -8.791 2.869 1.00 85.06 90 ARG A O 1
ATOM 658 N N . ILE A 1 91 ? -2.403 -10.076 1.259 1.00 85.00 91 ILE A N 1
ATOM 659 C CA . ILE A 1 91 ? -1.631 -9.484 0.167 1.00 85.00 91 ILE A CA 1
ATOM 660 C C . ILE A 1 91 ? -2.596 -8.753 -0.754 1.00 85.00 91 ILE A C 1
ATOM 662 O O . ILE A 1 91 ? -3.605 -9.294 -1.206 1.00 85.00 91 ILE A O 1
ATOM 666 N N . LEU A 1 92 ? -2.272 -7.501 -1.030 1.00 85.75 92 LEU A N 1
ATOM 667 C CA . LEU A 1 92 ? -3.037 -6.631 -1.902 1.00 85.75 92 LEU A CA 1
ATOM 668 C C . LEU A 1 92 ? -2.130 -6.173 -3.033 1.00 85.75 92 LEU A C 1
ATOM 670 O O . LEU A 1 92 ? -0.963 -5.860 -2.818 1.00 85.75 92 LEU A O 1
ATOM 674 N N . THR A 1 93 ? -2.669 -6.136 -4.241 1.00 87.44 93 THR A N 1
ATOM 675 C CA . THR A 1 93 ? -1.978 -5.572 -5.395 1.00 87.44 93 THR A CA 1
ATOM 676 C C . THR A 1 93 ? -2.475 -4.152 -5.583 1.00 87.44 93 THR A C 1
ATOM 678 O O . THR A 1 93 ? -3.677 -3.905 -5.668 1.00 87.44 93 THR A O 1
ATOM 681 N N . LEU A 1 94 ? -1.549 -3.208 -5.603 1.00 86.75 94 LEU A N 1
ATOM 682 C CA . LEU A 1 94 ? -1.817 -1.810 -5.859 1.00 86.75 94 LEU A CA 1
ATOM 683 C C . LEU A 1 94 ? -1.305 -1.468 -7.244 1.00 86.75 94 LEU A C 1
ATOM 685 O O . LEU A 1 94 ? -0.130 -1.668 -7.548 1.00 86.75 94 LEU A O 1
ATOM 689 N N . GLU A 1 95 ? -2.179 -0.927 -8.074 1.00 85.44 95 GLU A N 1
ATOM 690 C CA . GLU A 1 95 ? -1.810 -0.507 -9.418 1.00 85.44 95 GLU A CA 1
ATOM 691 C C . GLU A 1 95 ? -1.614 1.001 -9.488 1.00 85.44 95 GLU A C 1
ATOM 693 O O . GLU A 1 95 ? -2.318 1.775 -8.834 1.00 85.44 95 GLU A O 1
ATOM 698 N N . ARG A 1 96 ? -0.682 1.412 -10.355 1.00 82.88 96 ARG A N 1
ATOM 699 C CA . ARG A 1 96 ? -0.392 2.815 -10.670 1.00 82.88 96 ARG A CA 1
ATOM 700 C C . ARG A 1 96 ? -0.066 3.662 -9.433 1.00 82.88 96 ARG A C 1
ATOM 702 O O . ARG A 1 96 ? -0.499 4.806 -9.323 1.00 82.88 96 ARG A O 1
ATOM 709 N N . VAL A 1 97 ? 0.726 3.109 -8.522 1.00 85.12 97 VAL A N 1
ATOM 710 C CA . VAL A 1 97 ? 1.176 3.796 -7.312 1.00 85.12 97 VAL A CA 1
ATOM 711 C C . VAL A 1 97 ? 2.259 4.806 -7.664 1.00 85.12 97 VAL A C 1
ATOM 713 O O . VAL A 1 97 ? 3.268 4.465 -8.277 1.00 85.12 97 VAL A O 1
ATOM 716 N N . SER A 1 98 ? 2.042 6.059 -7.283 1.00 83.88 98 SER A N 1
ATOM 717 C CA . SER A 1 98 ? 3.016 7.144 -7.433 1.00 83.88 98 SER A CA 1
ATOM 718 C C . SER A 1 98 ? 3.995 7.202 -6.254 1.00 83.88 98 SER A C 1
ATOM 720 O O . SER A 1 98 ? 3.696 6.718 -5.162 1.00 83.88 98 SER A O 1
ATOM 722 N N . ALA A 1 99 ? 5.145 7.856 -6.437 1.00 81.12 99 ALA A N 1
ATOM 723 C CA . ALA A 1 99 ? 6.137 8.072 -5.377 1.00 81.12 99 ALA A CA 1
ATOM 724 C C . ALA A 1 99 ? 5.563 8.626 -4.044 1.00 81.12 99 ALA A C 1
ATOM 726 O O . ALA A 1 99 ? 5.862 8.048 -2.995 1.00 81.12 99 ALA A O 1
ATOM 727 N N . PRO A 1 100 ? 4.709 9.676 -4.021 1.00 81.56 100 PRO A N 1
ATOM 728 C CA . PRO A 1 100 ? 4.134 10.169 -2.764 1.00 81.56 100 PRO A CA 1
ATOM 729 C C . PRO A 1 100 ? 3.168 9.170 -2.111 1.00 81.56 100 PRO A C 1
ATOM 731 O O . PRO A 1 100 ? 3.137 9.051 -0.887 1.00 81.56 100 PRO A O 1
ATOM 734 N N . GLN A 1 101 ? 2.409 8.410 -2.906 1.00 84.06 101 GLN A N 1
ATOM 735 C CA . GLN A 1 101 ? 1.539 7.353 -2.377 1.00 84.06 101 GLN A CA 1
ATOM 736 C C . GLN A 1 101 ? 2.364 6.207 -1.793 1.00 84.06 101 GLN A C 1
ATOM 738 O O . GLN A 1 101 ? 2.011 5.662 -0.753 1.00 84.06 101 GLN A O 1
ATOM 743 N N . LEU A 1 102 ? 3.490 5.877 -2.422 1.00 81.31 102 LEU A N 1
ATOM 744 C CA . LEU A 1 102 ? 4.403 4.861 -1.927 1.00 81.31 102 LEU A CA 1
ATOM 745 C C . LEU A 1 102 ? 5.012 5.239 -0.571 1.00 81.31 102 LEU A C 1
ATOM 747 O O . LEU A 1 102 ? 5.068 4.408 0.334 1.00 81.31 102 LEU A O 1
ATOM 751 N N . ALA A 1 103 ? 5.396 6.505 -0.402 1.00 80.88 103 ALA A N 1
ATOM 752 C CA . ALA A 1 103 ? 5.851 7.022 0.885 1.00 80.88 103 ALA A CA 1
ATOM 753 C C . ALA A 1 103 ? 4.751 6.925 1.961 1.00 80.88 103 ALA A C 1
ATOM 755 O O . ALA A 1 103 ? 5.026 6.504 3.084 1.00 80.88 103 ALA A O 1
ATOM 756 N N . ALA A 1 104 ? 3.498 7.239 1.612 1.00 83.19 104 ALA A N 1
ATOM 757 C CA . ALA A 1 104 ? 2.360 7.100 2.523 1.00 83.19 104 ALA A CA 1
ATOM 758 C C . ALA A 1 104 ? 2.085 5.634 2.912 1.00 83.19 104 ALA A C 1
ATOM 760 O O . ALA A 1 104 ? 1.782 5.349 4.071 1.00 83.19 104 ALA A O 1
ATOM 761 N N . LEU A 1 105 ? 2.233 4.693 1.972 1.00 83.38 105 LEU A N 1
ATOM 762 C CA . LEU A 1 105 ? 2.117 3.255 2.236 1.00 83.38 105 LEU A CA 1
ATOM 763 C C . LEU A 1 105 ? 3.197 2.776 3.202 1.00 83.38 105 LEU A C 1
ATOM 765 O O . LEU A 1 105 ? 2.897 2.095 4.178 1.00 83.38 105 LEU A O 1
ATOM 769 N N . ALA A 1 106 ? 4.443 3.173 2.965 1.00 81.00 106 ALA A N 1
ATOM 770 C CA . ALA A 1 106 ? 5.567 2.806 3.810 1.00 81.00 106 ALA A CA 1
ATOM 771 C C . ALA A 1 106 ? 5.459 3.406 5.229 1.00 81.00 106 ALA A C 1
ATOM 773 O O . ALA A 1 106 ? 5.876 2.785 6.209 1.00 81.00 106 ALA A O 1
ATOM 774 N N . ALA A 1 107 ? 4.846 4.586 5.360 1.00 81.69 107 ALA A N 1
ATOM 775 C CA . ALA A 1 107 ? 4.554 5.212 6.648 1.00 81.69 107 ALA A CA 1
ATOM 776 C C . ALA A 1 107 ? 3.383 4.548 7.402 1.00 81.69 107 ALA A C 1
ATOM 778 O O . ALA A 1 107 ? 3.222 4.765 8.604 1.00 81.69 107 ALA A O 1
ATOM 779 N N . SER A 1 108 ? 2.562 3.732 6.732 1.00 79.62 108 SER A N 1
ATOM 780 C CA . SER A 1 108 ? 1.397 3.102 7.351 1.00 79.62 108 SER A CA 1
ATOM 781 C C . SER A 1 108 ? 1.805 1.991 8.333 1.00 79.62 108 SER A C 1
ATOM 783 O O . SER A 1 108 ? 2.604 1.113 7.985 1.00 79.62 108 SER A O 1
ATOM 785 N N . PRO A 1 109 ? 1.235 1.951 9.555 1.00 81.88 109 PRO A N 1
ATOM 786 C CA . PRO A 1 109 ? 1.482 0.871 10.514 1.00 81.88 109 PRO A CA 1
ATOM 787 C C . PRO A 1 109 ? 0.813 -0.450 10.104 1.00 81.88 109 PRO A C 1
ATOM 789 O O . PRO A 1 109 ? 1.174 -1.507 10.616 1.00 81.88 109 PRO A O 1
ATOM 792 N N . LEU A 1 110 ? -0.149 -0.399 9.175 1.00 84.62 110 LEU A N 1
ATOM 793 C CA . LEU A 1 110 ? -0.860 -1.572 8.662 1.00 84.62 110 LEU A CA 1
ATOM 794 C C . LEU A 1 110 ? -0.034 -2.343 7.629 1.00 84.62 110 LEU A C 1
ATOM 796 O O . LEU A 1 110 ? -0.264 -3.535 7.436 1.00 84.62 110 LEU A O 1
ATOM 800 N N . VAL A 1 111 ? 0.909 -1.659 6.977 1.00 86.69 111 VAL A N 1
ATOM 801 C CA . VAL A 1 111 ? 1.797 -2.224 5.962 1.00 86.69 111 VAL A CA 1
ATOM 802 C C . VAL A 1 111 ? 2.999 -2.867 6.638 1.00 86.69 111 VAL A C 1
ATOM 804 O O . VAL A 1 111 ? 3.686 -2.231 7.445 1.00 86.69 111 VAL A O 1
ATOM 807 N N . GLU A 1 112 ? 3.249 -4.126 6.296 1.00 86.00 112 GLU A N 1
ATOM 808 C CA . GLU A 1 112 ? 4.418 -4.880 6.750 1.00 86.00 112 GLU A CA 1
ATOM 809 C C . GLU A 1 112 ? 5.517 -4.873 5.696 1.00 86.00 112 GLU A C 1
ATOM 811 O O . GLU A 1 112 ? 6.674 -4.641 6.030 1.00 86.00 112 GLU A O 1
ATOM 816 N N . PHE A 1 113 ? 5.148 -5.073 4.429 1.00 84.25 113 PHE A N 1
ATOM 817 C CA . PHE A 1 113 ? 6.105 -5.175 3.334 1.00 84.25 113 PHE A CA 1
ATOM 818 C C . PHE A 1 113 ? 5.507 -4.681 2.014 1.00 84.25 113 PHE A C 1
ATOM 820 O O . PHE A 1 113 ? 4.314 -4.874 1.762 1.00 84.25 113 PHE A O 1
ATOM 827 N N . VAL A 1 114 ? 6.331 -4.060 1.170 1.00 85.69 114 VAL A N 1
ATOM 828 C CA . VAL A 1 114 ? 5.973 -3.579 -0.171 1.00 85.69 114 VAL A CA 1
ATOM 829 C C . VAL A 1 114 ? 6.989 -4.097 -1.183 1.00 85.69 114 VAL A C 1
ATOM 831 O O . VAL A 1 114 ? 8.178 -3.815 -1.064 1.00 85.69 114 VAL A O 1
ATOM 834 N N . ASP A 1 115 ? 6.510 -4.793 -2.208 1.00 85.62 115 ASP A N 1
ATOM 835 C CA . ASP A 1 115 ? 7.322 -5.460 -3.228 1.00 85.62 115 ASP A CA 1
ATOM 836 C C . ASP A 1 115 ? 6.822 -5.174 -4.653 1.00 85.62 115 ASP A C 1
ATOM 838 O O . ASP A 1 115 ? 5.723 -4.644 -4.833 1.00 85.62 115 ASP A O 1
ATOM 842 N N . VAL A 1 116 ? 7.604 -5.524 -5.678 1.00 77.62 116 VAL A N 1
ATOM 843 C CA . VAL A 1 116 ? 7.198 -5.394 -7.086 1.00 77.62 116 VAL A CA 1
ATOM 844 C C . VAL A 1 116 ? 6.571 -6.720 -7.547 1.00 77.62 116 VAL A C 1
ATOM 846 O O . VAL A 1 116 ? 7.182 -7.769 -7.367 1.00 77.62 116 VAL A O 1
ATOM 849 N N . PRO A 1 117 ? 5.365 -6.739 -8.143 1.00 71.88 117 PRO A N 1
ATOM 850 C CA . PRO A 1 117 ? 4.851 -7.945 -8.786 1.00 71.88 117 PRO A CA 1
ATOM 851 C C . PRO A 1 117 ? 5.802 -8.376 -9.918 1.00 71.88 117 PRO A C 1
ATOM 853 O O . PRO A 1 117 ? 6.163 -7.552 -10.755 1.00 71.88 117 PRO A O 1
ATOM 856 N N . ASN A 1 118 ? 6.217 -9.646 -9.886 1.00 60.31 118 ASN A N 1
ATOM 857 C CA . ASN A 1 118 ? 7.120 -10.283 -10.855 1.00 60.31 118 ASN A CA 1
ATOM 858 C C . ASN A 1 118 ? 6.396 -10.645 -12.157 1.00 60.31 118 ASN A C 1
ATOM 860 O O . ASN A 1 118 ? 5.200 -11.010 -12.059 1.00 60.31 118 ASN A O 1
#

pLDDT: mean 70.08, std 15.46, range [43.94, 88.62]

Sequence (118 aa):
MRFSLLSLTTSALSRAAQLAAGGLLLALPLRAQTQVHVADKLAPGVATQARHPAATVAVRVQVRDAAAFRQWAAQQTPALRVLPAAGAARILTLERVSAPQLAALAASPLVEFVDVPN

Secondary structure (DSSP, 8-state):
-------------------------------------TTTTB-HHHHHHHT-TT-EEEEEEEES-HHHHHHHHHHH-TT-EEEEPTT-TTEEEEEEEEHHHHHHHHH-TTEEEEE---

Foldseek 3Di:
DDDDDDDDDDDDDDDDDDDDDDDDDDDDDPPPVVVVPLVVQEDPVRVVQLVPQPAFAKKKWFFPAPVVVVVVCCVPPVVWDWADDPPDRRIIIIGRHGSVNSSVLSSDPGTRHMGHDD

Radius of gyration: 26.37 Å; chains: 1; bounding box: 42×76×59 Å